Protein AF-A0A1Q8RCP7-F1 (afdb_monomer_lite)

pLDDT: mean 92.25, std 7.47, range [50.53, 98.0]

Secondary structure (DSSP, 8-state):
-PPPHHHHHHHHHS----TTSS-HHHHHHHHHHHHHHHTTSS-TT--TT-GGG--TTTSS---TTS---STTGGGSHHHHHHHT-HHHHHHHTT-

Radius of gyration: 17.57 Å; chains: 1; bounding box: 46×26×44 Å

Organism: NCBI:txid708187

Foldseek 3Di:
DPQDPQVVVCVVPVDGDDPDLPPPVLVVVLVVVLVVVQVVDPQPQDDPVDVVSPDCSRGDDAPPVRDDDPPCSCVDPSNVVVCPRPSNVVVVVSD

Sequence (95 aa):
MAETDWYKDFEKNGFVVIPSEIPHDRAVKYQKRAFAWLKSFDNPSLDLGVSSTWTPENLPFVSPRNMFNHYGVVHERFMWDIRQEPGIIDVFSKV

Structure (mmCIF, N/CA/C/O backbone):
data_AF-A0A1Q8RCP7-F1
#
_entry.id   AF-A0A1Q8RCP7-F1
#
loop_
_atom_site.group_PDB
_atom_site.id
_atom_site.type_symbol
_atom_site.label_atom_id
_atom_site.label_alt_id
_atom_site.label_comp_id
_atom_site.label_asym_id
_atom_site.label_entity_id
_atom_site.label_seq_id
_atom_site.pdbx_PDB_ins_code
_atom_site.Cartn_x
_atom_site.Cartn_y
_atom_site.Cartn_z
_atom_site.occupancy
_atom_site.B_iso_or_equiv
_atom_site.auth_seq_id
_atom_site.auth_comp_id
_atom_site.auth_asym_id
_atom_site.auth_atom_id
_atom_site.pdbx_PDB_model_num
ATOM 1 N N . MET A 1 1 ? -24.323 -0.459 21.921 1.00 50.53 1 MET A N 1
ATOM 2 C CA . MET A 1 1 ? -23.606 -1.652 21.418 1.00 50.53 1 MET A CA 1
ATOM 3 C C . MET A 1 1 ? -22.410 -1.852 22.330 1.00 50.53 1 MET A C 1
ATOM 5 O O . MET A 1 1 ? -21.855 -0.846 22.748 1.00 50.53 1 MET A O 1
ATOM 9 N N . ALA A 1 2 ? -22.098 -3.082 22.748 1.00 56.12 2 ALA A N 1
ATOM 10 C CA . ALA A 1 2 ? -20.948 -3.309 23.623 1.00 56.12 2 ALA A CA 1
ATOM 11 C C . ALA A 1 2 ? -19.670 -2.877 22.892 1.00 56.12 2 ALA A C 1
ATOM 13 O O . ALA A 1 2 ? -19.461 -3.249 21.740 1.00 56.12 2 ALA A O 1
ATOM 14 N N . GLU A 1 3 ? -18.875 -2.048 23.549 1.00 64.38 3 GLU A N 1
ATOM 15 C CA . GLU A 1 3 ? -17.641 -1.490 23.017 1.00 64.38 3 GLU A CA 1
ATOM 16 C C . GLU A 1 3 ? -16.616 -2.613 22.801 1.00 64.38 3 GLU A C 1
ATOM 18 O O . GLU A 1 3 ? -16.246 -3.314 23.750 1.00 64.38 3 GLU A O 1
ATOM 23 N N . THR A 1 4 ? -16.223 -2.837 21.545 1.00 75.88 4 THR A N 1
ATOM 24 C CA . THR A 1 4 ? -15.278 -3.891 21.152 1.00 75.88 4 THR A CA 1
ATOM 25 C C . THR A 1 4 ? -13.903 -3.651 21.768 1.00 75.88 4 THR A C 1
ATOM 27 O O . THR A 1 4 ? -13.467 -2.507 21.866 1.00 75.88 4 THR A O 1
ATOM 30 N N . ASP A 1 5 ? -13.190 -4.717 22.138 1.00 84.69 5 ASP A N 1
ATOM 31 C CA . ASP A 1 5 ? -11.909 -4.611 22.859 1.00 84.69 5 ASP A CA 1
ATOM 32 C C . ASP A 1 5 ? -10.861 -3.767 22.115 1.00 84.69 5 ASP A C 1
ATOM 34 O O . ASP A 1 5 ? -10.169 -2.961 22.732 1.00 84.69 5 ASP A O 1
ATOM 38 N N . TRP A 1 6 ? -10.818 -3.849 20.780 1.00 90.81 6 TRP A N 1
ATOM 39 C CA . TRP A 1 6 ? -9.916 -3.022 19.971 1.00 90.81 6 TRP A CA 1
ATOM 40 C C . TRP A 1 6 ? -10.244 -1.521 20.051 1.00 90.81 6 TRP A C 1
ATOM 42 O O . TRP A 1 6 ? -9.343 -0.691 19.959 1.00 90.81 6 TRP A O 1
ATOM 52 N N . TYR A 1 7 ? -11.519 -1.1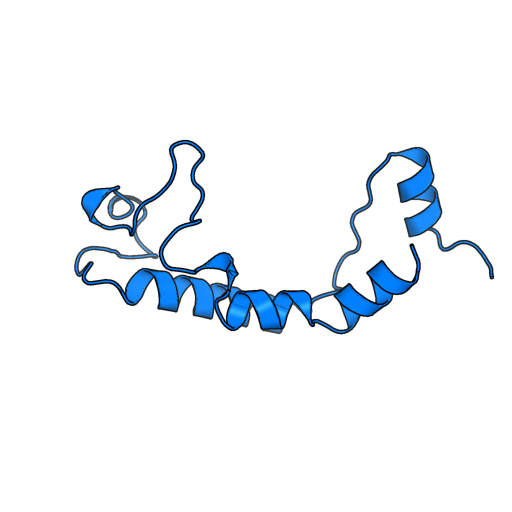58 20.221 1.00 92.12 7 TYR A N 1
ATOM 53 C CA . TYR A 1 7 ? -11.952 0.241 20.255 1.00 92.12 7 TYR A CA 1
ATOM 54 C C . TYR A 1 7 ? -11.554 0.891 21.585 1.00 92.12 7 TYR A C 1
ATOM 56 O O . TYR A 1 7 ? -11.043 2.005 21.594 1.00 92.12 7 TYR A O 1
ATOM 64 N N . LYS A 1 8 ? -11.628 0.144 22.694 1.00 92.75 8 LYS A N 1
ATOM 65 C CA . LYS A 1 8 ? -11.088 0.586 23.992 1.00 92.75 8 LYS A CA 1
ATOM 66 C C . LYS A 1 8 ? -9.581 0.820 23.938 1.00 92.75 8 LYS A C 1
ATOM 68 O O . LYS A 1 8 ? -9.083 1.804 24.484 1.00 92.75 8 LYS A O 1
ATOM 73 N N . ASP A 1 9 ? -8.845 -0.079 23.281 1.00 93.69 9 ASP A N 1
ATOM 74 C CA . ASP A 1 9 ? -7.404 0.089 23.080 1.00 93.69 9 ASP A CA 1
ATOM 75 C C . ASP A 1 9 ? -7.099 1.321 22.218 1.00 93.69 9 ASP A C 1
ATOM 77 O O . ASP A 1 9 ? -6.145 2.047 22.506 1.00 93.69 9 ASP A O 1
ATOM 81 N N . PHE A 1 10 ? -7.931 1.593 21.209 1.00 94.31 10 PHE A N 1
ATOM 82 C CA . PHE A 1 10 ? -7.840 2.800 20.397 1.00 94.31 10 PHE A CA 1
ATOM 83 C C . PHE A 1 10 ? -8.105 4.074 21.214 1.00 94.31 10 PHE A C 1
ATOM 85 O O . PHE A 1 10 ? -7.269 4.975 21.179 1.00 94.31 10 PHE A O 1
ATOM 92 N N . GLU A 1 11 ? -9.187 4.144 21.998 1.00 94.56 11 GLU A N 1
ATOM 93 C CA . GLU A 1 11 ? -9.489 5.311 22.846 1.00 94.56 11 GLU A CA 1
ATOM 94 C C . GLU A 1 11 ? -8.390 5.571 23.882 1.00 94.56 11 GLU A C 1
ATOM 96 O O . GLU A 1 11 ? -8.010 6.716 24.132 1.00 94.56 11 GLU A O 1
ATOM 101 N N . LYS A 1 12 ? -7.837 4.504 24.467 1.00 96.06 12 LYS A N 1
ATOM 102 C CA . LYS A 1 12 ? -6.791 4.602 25.486 1.00 96.06 12 LYS A CA 1
ATOM 103 C C . LYS A 1 12 ? -5.437 5.027 24.916 1.00 96.06 12 LYS A C 1
ATOM 105 O O . LYS A 1 12 ? -4.738 5.817 25.549 1.00 96.06 12 LYS A O 1
ATOM 110 N N . ASN A 1 13 ? -5.027 4.458 23.781 1.00 96.31 13 ASN A N 1
ATOM 111 C CA . ASN A 1 13 ? -3.660 4.598 23.266 1.00 96.31 13 ASN A CA 1
ATOM 112 C C . ASN A 1 13 ? -3.549 5.565 22.073 1.00 96.31 13 ASN A C 1
ATOM 114 O O . ASN A 1 13 ? -2.439 5.914 21.675 1.00 96.31 13 ASN A O 1
ATOM 118 N N . GLY A 1 14 ? -4.672 5.970 21.474 1.00 95.19 14 GLY A N 1
ATOM 119 C CA . GLY A 1 14 ? -4.723 6.752 20.235 1.00 95.19 14 GLY A CA 1
ATOM 120 C C . GLY A 1 14 ? -4.397 5.952 18.966 1.00 95.19 14 GLY A C 1
ATOM 121 O O . GLY A 1 14 ? -4.333 6.527 17.881 1.00 95.19 14 GLY A O 1
ATOM 122 N N . PHE A 1 15 ? -4.167 4.639 19.080 1.00 94.88 15 PHE A N 1
ATOM 123 C CA . PHE A 1 15 ? -3.943 3.721 17.961 1.00 94.88 15 PHE A CA 1
ATOM 124 C C . PHE A 1 15 ? -4.297 2.281 18.355 1.00 94.88 15 PHE A C 1
ATOM 126 O O . PHE A 1 15 ? -4.322 1.934 19.534 1.00 94.88 15 PHE A O 1
ATOM 133 N N . VAL A 1 16 ? -4.520 1.429 17.355 1.00 95.25 16 VAL A N 1
ATOM 134 C CA . VAL A 1 16 ? -4.733 -0.011 17.537 1.00 95.25 16 VAL A CA 1
ATOM 135 C C . VAL A 1 16 ? -4.247 -0.782 16.309 1.00 95.25 16 VAL A C 1
ATOM 137 O O . VAL A 1 16 ? -4.206 -0.241 15.204 1.00 95.25 16 VAL A O 1
ATOM 140 N N . VAL A 1 17 ? -3.870 -2.049 16.495 1.00 93.56 17 VAL A N 1
ATOM 141 C CA . VAL A 1 17 ? -3.537 -2.976 15.405 1.00 93.56 17 VAL A CA 1
ATOM 142 C C . VAL A 1 17 ? -4.645 -4.012 15.294 1.00 93.56 17 VAL A C 1
ATOM 144 O O . VAL A 1 17 ? -4.874 -4.773 16.230 1.00 93.56 17 VAL A O 1
ATOM 147 N N . ILE A 1 18 ? -5.304 -4.062 14.137 1.00 93.62 18 ILE A N 1
ATOM 148 C CA . ILE A 1 18 ? -6.381 -5.016 13.861 1.00 93.62 18 ILE A CA 1
ATOM 149 C C . ILE A 1 18 ? -5.854 -6.024 12.831 1.00 93.62 18 ILE A C 1
ATOM 151 O O . ILE A 1 18 ? -5.686 -5.681 11.656 1.00 93.62 18 ILE A O 1
ATOM 155 N N . PRO A 1 19 ? -5.476 -7.241 13.258 1.00 92.56 19 PRO A N 1
ATOM 156 C CA . PRO A 1 19 ? -4.860 -8.212 12.370 1.00 92.56 19 PRO A CA 1
ATOM 157 C C . PRO A 1 19 ? -5.892 -8.833 11.423 1.00 92.56 19 PRO A C 1
ATOM 159 O O . PRO A 1 19 ? -7.034 -9.070 11.791 1.00 92.56 19 PRO A O 1
ATOM 162 N N . SER A 1 20 ? -5.439 -9.223 10.232 1.00 92.06 20 SER A N 1
ATOM 163 C CA . SER A 1 20 ? -6.191 -10.071 9.290 1.00 92.06 20 SER A CA 1
ATOM 164 C C . SER A 1 20 ? -7.427 -9.458 8.612 1.00 92.06 20 SER A C 1
ATOM 166 O O . SER A 1 20 ? -8.130 -10.186 7.915 1.00 92.06 20 SER A O 1
ATOM 168 N N . GLU A 1 21 ? -7.648 -8.141 8.696 1.00 94.75 21 GLU A N 1
ATOM 169 C CA . GLU A 1 21 ? -8.714 -7.459 7.927 1.00 94.75 21 GLU A CA 1
ATOM 170 C C . GLU A 1 21 ? -8.525 -7.574 6.408 1.00 94.75 21 GLU A C 1
ATOM 172 O O . GLU A 1 21 ? -9.477 -7.641 5.627 1.00 94.75 21 GLU A O 1
ATOM 177 N N . ILE A 1 22 ? -7.264 -7.668 5.981 1.00 96.31 22 ILE A N 1
ATOM 178 C CA . ILE A 1 22 ? -6.894 -8.092 4.635 1.00 96.31 22 ILE A CA 1
ATOM 179 C C . ILE A 1 22 ? -6.257 -9.484 4.756 1.00 96.31 22 ILE A C 1
ATOM 181 O O . IL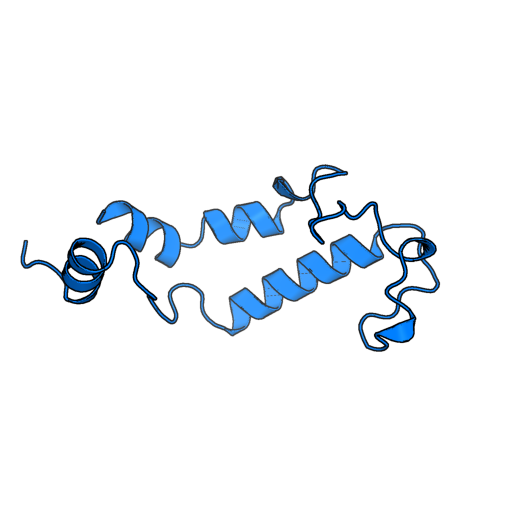E A 1 22 ? -5.160 -9.605 5.310 1.00 96.31 22 ILE A O 1
ATOM 185 N N . PRO A 1 23 ? -6.898 -10.541 4.225 1.00 96.12 23 PRO A N 1
ATOM 186 C CA . PRO A 1 23 ? -6.316 -11.868 4.109 1.00 96.12 23 PRO A CA 1
ATOM 187 C C . PRO A 1 23 ? -4.940 -11.819 3.449 1.00 96.12 23 PRO A C 1
ATOM 189 O O . PRO A 1 23 ? -4.731 -11.121 2.451 1.00 96.12 23 PRO A O 1
ATOM 192 N N . HIS A 1 24 ? -4.003 -12.593 3.993 1.00 96.25 24 HIS A N 1
ATOM 193 C CA . HIS A 1 24 ? -2.603 -12.568 3.576 1.00 96.25 24 HIS A CA 1
ATOM 194 C C . HIS A 1 24 ? -2.420 -12.813 2.068 1.00 96.25 24 HIS A C 1
ATOM 196 O O . HIS A 1 24 ? -1.627 -12.136 1.414 1.00 96.25 24 HIS A O 1
ATOM 202 N N . ASP A 1 25 ? -3.181 -13.738 1.478 1.00 97.12 25 ASP A N 1
ATOM 203 C CA . ASP A 1 25 ? -3.102 -14.032 0.045 1.00 97.12 25 ASP A CA 1
ATOM 204 C C . ASP A 1 25 ? -3.488 -12.818 -0.824 1.00 97.12 25 ASP A C 1
ATOM 206 O O . ASP A 1 25 ? -2.890 -12.596 -1.881 1.00 97.12 25 ASP A O 1
ATOM 210 N N . ARG A 1 26 ? -4.454 -12.007 -0.373 1.00 96.50 26 ARG A N 1
ATOM 211 C CA . ARG A 1 26 ? -4.870 -10.763 -1.035 1.00 96.50 26 ARG A CA 1
ATOM 212 C C . ARG A 1 26 ? -3.834 -9.663 -0.857 1.00 96.50 26 ARG A C 1
ATOM 214 O O . ARG A 1 26 ? -3.457 -9.041 -1.849 1.00 96.50 26 ARG A O 1
ATOM 221 N N . ALA A 1 27 ? -3.282 -9.507 0.345 1.00 97.06 27 ALA A N 1
ATOM 222 C CA . ALA A 1 27 ? -2.181 -8.577 0.595 1.00 97.06 27 ALA A CA 1
ATOM 223 C C . ALA A 1 27 ? -0.976 -8.854 -0.328 1.00 97.06 27 ALA A C 1
ATOM 225 O O . ALA A 1 27 ? -0.472 -7.946 -0.992 1.00 97.06 27 ALA A O 1
ATOM 226 N N . VAL A 1 28 ? -0.579 -10.125 -0.471 1.00 97.56 28 VAL A N 1
ATOM 227 C CA . VAL A 1 28 ? 0.492 -10.540 -1.394 1.00 97.56 28 VAL A CA 1
ATOM 228 C C . VAL A 1 28 ? 0.138 -10.239 -2.856 1.00 97.56 28 VAL A C 1
ATOM 230 O O . VAL A 1 28 ? 1.005 -9.828 -3.630 1.00 97.56 28 VAL A O 1
ATOM 233 N N . LYS A 1 29 ? -1.126 -10.401 -3.273 1.00 98.00 29 LYS A N 1
ATOM 234 C CA . LYS A 1 29 ? -1.568 -10.020 -4.630 1.00 98.00 29 LYS A CA 1
ATOM 235 C C . LYS A 1 29 ? -1.411 -8.516 -4.871 1.00 98.00 29 LYS A C 1
ATOM 237 O O . LYS A 1 29 ? -0.941 -8.137 -5.944 1.00 98.00 29 LYS A O 1
ATOM 242 N N . TYR A 1 30 ? -1.750 -7.663 -3.905 1.00 97.81 30 TYR A N 1
ATOM 243 C CA . TYR A 1 30 ? -1.557 -6.216 -4.040 1.00 97.81 30 TYR A CA 1
ATOM 244 C C . TYR A 1 30 ? -0.082 -5.827 -4.100 1.00 97.81 30 TYR A C 1
ATOM 246 O O . TYR A 1 30 ? 0.301 -5.044 -4.968 1.00 97.81 30 TYR A O 1
ATOM 254 N N . GLN A 1 31 ? 0.758 -6.442 -3.265 1.00 96.81 31 GLN A N 1
ATOM 255 C CA . GLN A 1 31 ? 2.207 -6.251 -3.312 1.00 96.81 31 GLN A CA 1
ATOM 256 C C . GLN A 1 31 ? 2.772 -6.586 -4.701 1.00 96.81 31 GLN A C 1
ATOM 258 O O . GLN A 1 31 ? 3.510 -5.793 -5.281 1.00 96.81 31 GLN A O 1
ATOM 263 N N . LYS A 1 32 ? 2.368 -7.721 -5.288 1.00 97.19 32 LYS A N 1
ATOM 264 C CA . LYS A 1 32 ? 2.777 -8.103 -6.650 1.00 97.19 32 LYS A CA 1
ATOM 265 C C . LYS A 1 32 ? 2.363 -7.072 -7.701 1.00 97.19 32 LYS A C 1
ATOM 267 O O . LYS A 1 32 ? 3.122 -6.832 -8.633 1.00 97.19 32 LYS A O 1
ATOM 272 N N . ARG A 1 33 ? 1.188 -6.448 -7.561 1.00 97.56 33 ARG A N 1
ATOM 273 C CA . ARG A 1 33 ? 0.741 -5.377 -8.470 1.00 97.56 33 ARG A CA 1
ATOM 274 C C . ARG A 1 33 ? 1.555 -4.094 -8.294 1.00 97.56 33 ARG A C 1
ATOM 276 O O . ARG A 1 33 ? 1.906 -3.483 -9.294 1.00 97.56 33 ARG A O 1
ATOM 283 N N . ALA A 1 34 ? 1.917 -3.731 -7.064 1.00 95.88 34 ALA A N 1
ATOM 284 C CA . ALA A 1 34 ? 2.822 -2.609 -6.807 1.00 95.88 34 ALA A CA 1
ATOM 285 C C . ALA A 1 34 ? 4.220 -2.854 -7.412 1.00 95.88 34 ALA A C 1
ATOM 287 O O . ALA A 1 34 ? 4.804 -1.970 -8.031 1.00 95.88 34 ALA A O 1
ATOM 288 N N . PHE A 1 35 ? 4.730 -4.083 -7.311 1.00 94.75 35 PHE A N 1
ATOM 289 C CA . PHE A 1 35 ? 5.971 -4.499 -7.967 1.00 94.75 35 PHE A CA 1
ATOM 290 C C . PHE A 1 35 ? 5.876 -4.504 -9.494 1.00 94.75 35 PHE A C 1
ATOM 292 O O . PHE A 1 35 ? 6.818 -4.091 -10.165 1.00 94.75 35 PHE A O 1
ATOM 299 N N . ALA A 1 36 ? 4.741 -4.926 -10.054 1.00 94.81 36 ALA A N 1
ATOM 300 C CA . ALA A 1 36 ? 4.496 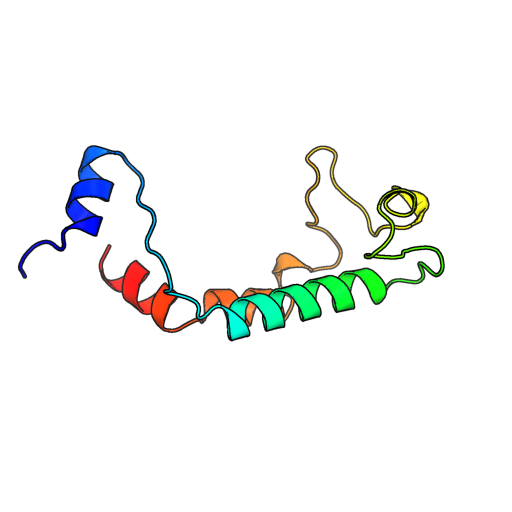-4.830 -11.489 1.00 94.81 36 ALA A CA 1
ATOM 301 C C . ALA A 1 36 ? 4.465 -3.368 -11.959 1.00 94.81 36 ALA A C 1
ATOM 303 O O . ALA A 1 36 ? 5.033 -3.058 -13.000 1.00 94.81 36 ALA A O 1
ATOM 304 N N . TRP A 1 37 ? 3.876 -2.466 -11.168 1.00 95.25 37 TRP A N 1
ATOM 305 C CA . TRP A 1 37 ? 3.914 -1.029 -11.434 1.00 95.25 37 TRP A CA 1
ATOM 306 C C . TRP A 1 37 ? 5.353 -0.487 -11.425 1.00 95.25 37 TRP A C 1
ATOM 308 O O . TRP A 1 37 ? 5.745 0.195 -12.368 1.00 95.25 37 TRP A O 1
ATOM 318 N N . LEU A 1 38 ? 6.188 -0.869 -10.450 1.00 93.19 38 LEU A N 1
ATOM 319 C CA . LEU A 1 38 ? 7.611 -0.484 -10.429 1.00 93.19 38 LEU A CA 1
ATOM 320 C C . LEU A 1 38 ? 8.382 -0.954 -11.671 1.00 93.19 38 LEU A C 1
ATOM 322 O O . LEU A 1 38 ? 9.248 -0.230 -12.153 1.00 93.19 38 LEU A O 1
ATOM 326 N N . LYS A 1 39 ? 8.056 -2.140 -12.196 1.00 92.06 39 LYS A N 1
ATOM 327 C CA . LYS A 1 39 ? 8.654 -2.706 -13.418 1.00 92.06 39 LYS A CA 1
ATOM 328 C C . LYS A 1 39 ? 8.013 -2.218 -14.722 1.00 92.06 39 LYS A C 1
ATOM 330 O O . LYS A 1 39 ? 8.417 -2.659 -15.790 1.00 92.06 39 LYS A O 1
ATOM 335 N N . SER A 1 40 ? 6.983 -1.374 -14.653 1.00 92.94 40 SER A N 1
ATOM 336 C CA . SER A 1 40 ? 6.311 -0.852 -15.853 1.00 92.94 40 SER A CA 1
ATOM 337 C C . SER A 1 40 ? 7.051 0.323 -16.498 1.00 92.94 40 SER A C 1
ATOM 339 O O . SER A 1 40 ? 6.753 0.689 -17.632 1.00 92.94 40 SER A O 1
ATOM 341 N N . PHE A 1 41 ? 8.011 0.907 -15.779 1.00 91.38 41 PHE A N 1
ATOM 342 C CA . PHE A 1 41 ? 8.899 1.946 -16.288 1.00 91.38 41 PHE A CA 1
ATOM 343 C C . PHE A 1 41 ? 10.019 1.328 -17.134 1.00 91.38 41 PHE A C 1
ATOM 345 O O . PHE A 1 41 ? 10.304 0.138 -17.031 1.00 91.38 41 PHE A O 1
ATOM 352 N N . ASP A 1 42 ? 10.677 2.143 -17.958 1.00 84.50 42 ASP A N 1
ATOM 353 C CA . ASP A 1 42 ? 11.828 1.708 -18.755 1.00 84.50 42 ASP A CA 1
ATOM 354 C C . ASP A 1 42 ? 13.088 1.599 -17.873 1.00 84.50 42 ASP A C 1
ATOM 356 O O . ASP A 1 42 ? 13.963 2.463 -17.883 1.00 84.50 42 ASP A O 1
ATOM 360 N N . ASN A 1 43 ? 13.125 0.573 -17.013 1.00 83.38 43 ASN A N 1
ATOM 361 C CA . ASN A 1 43 ? 14.177 0.330 -16.022 1.00 83.38 43 ASN A CA 1
ATOM 362 C C . ASN A 1 43 ? 14.742 -1.104 -16.101 1.00 83.38 43 ASN A C 1
ATOM 364 O O . ASN A 1 43 ? 14.588 -1.898 -15.169 1.00 83.38 43 ASN A O 1
ATOM 368 N N . PRO A 1 44 ? 15.459 -1.454 -17.188 1.00 79.00 44 PRO A N 1
ATOM 369 C CA . PRO A 1 44 ? 15.887 -2.831 -17.464 1.00 79.00 44 PRO A CA 1
ATOM 370 C C . PRO A 1 44 ? 16.812 -3.431 -16.394 1.00 79.00 44 PRO A C 1
ATOM 372 O O . PRO A 1 44 ? 16.886 -4.651 -16.261 1.00 79.00 44 PRO A O 1
ATOM 375 N N . SER A 1 45 ? 17.502 -2.590 -15.624 1.00 89.94 45 SER A N 1
ATOM 376 C CA . SER A 1 45 ? 18.435 -3.011 -14.574 1.00 89.94 45 SER A CA 1
ATOM 377 C C . SER A 1 45 ? 17.769 -3.263 -13.215 1.00 89.94 45 SER A C 1
ATOM 379 O O . SER A 1 45 ? 18.447 -3.734 -12.304 1.00 89.94 45 SER A O 1
ATOM 381 N N . LEU A 1 46 ? 16.477 -2.947 -13.042 1.00 93.25 46 LEU A N 1
ATOM 382 C CA . LEU A 1 46 ? 15.779 -3.128 -11.768 1.00 93.25 46 LEU A CA 1
ATOM 383 C C . LEU A 1 46 ? 15.429 -4.602 -11.519 1.00 93.25 46 LEU A C 1
ATOM 385 O O . LEU A 1 46 ? 14.508 -5.162 -12.124 1.00 93.25 46 LEU A O 1
ATOM 389 N N . ASP A 1 47 ? 16.082 -5.204 -10.525 1.00 93.50 47 ASP A N 1
ATOM 390 C CA . ASP A 1 47 ? 15.747 -6.530 -10.018 1.00 93.50 47 ASP A CA 1
ATOM 391 C C . ASP A 1 47 ? 15.283 -6.468 -8.553 1.00 93.50 47 ASP A C 1
ATOM 393 O O . ASP A 1 47 ? 16.036 -6.199 -7.618 1.00 93.50 47 ASP A O 1
ATOM 397 N N . LEU A 1 48 ? 14.007 -6.784 -8.330 1.00 91.19 48 LEU A N 1
ATOM 398 C CA . LEU A 1 48 ? 13.394 -6.817 -6.999 1.00 91.19 48 LEU A CA 1
ATOM 399 C C . LEU A 1 48 ? 13.945 -7.936 -6.098 1.00 91.19 48 LEU A C 1
ATOM 401 O O . LEU A 1 48 ? 13.690 -7.917 -4.900 1.00 91.19 48 LEU A O 1
ATOM 405 N N . GLY A 1 49 ? 14.675 -8.912 -6.644 1.00 92.94 49 GLY A N 1
ATOM 406 C CA . GLY A 1 49 ? 15.405 -9.911 -5.862 1.00 92.94 49 GLY A CA 1
ATOM 407 C C . GLY A 1 49 ? 16.803 -9.456 -5.435 1.00 92.94 49 GLY A C 1
ATOM 408 O O . GLY A 1 49 ? 17.404 -10.078 -4.561 1.00 92.94 49 GLY A O 1
ATOM 409 N N . VAL A 1 50 ? 17.323 -8.376 -6.027 1.00 94.25 50 VAL A N 1
ATOM 410 C CA . VAL A 1 50 ? 18.710 -7.934 -5.857 1.00 94.25 50 VAL A CA 1
ATOM 411 C C . VAL A 1 50 ? 18.728 -6.479 -5.401 1.00 94.25 50 VAL A C 1
ATOM 413 O O . VAL A 1 50 ? 18.648 -5.551 -6.204 1.00 94.25 50 VAL A O 1
ATOM 416 N N . SER A 1 51 ? 18.869 -6.270 -4.091 1.00 93.00 51 SER A N 1
ATOM 417 C CA . SER A 1 51 ? 18.797 -4.939 -3.469 1.00 93.00 51 SER A CA 1
ATOM 418 C C . SER A 1 51 ? 19.851 -3.948 -3.967 1.00 93.00 51 SER A C 1
ATOM 420 O O . SER A 1 51 ? 19.610 -2.745 -3.936 1.00 93.00 51 SER A O 1
ATOM 422 N N . SER A 1 52 ? 20.992 -4.421 -4.483 1.00 94.56 52 SER A N 1
ATOM 423 C CA . SER A 1 52 ? 22.009 -3.552 -5.091 1.00 94.56 52 SER A CA 1
ATOM 424 C C . SER A 1 52 ? 21.537 -2.871 -6.378 1.00 94.56 52 SER A C 1
ATOM 426 O O . SER A 1 52 ? 22.145 -1.891 -6.796 1.00 94.56 52 SER A O 1
ATOM 428 N N . THR A 1 53 ? 20.453 -3.352 -6.995 1.00 94.50 53 THR A N 1
ATOM 429 C CA . THR A 1 53 ? 19.860 -2.726 -8.184 1.00 94.50 53 THR A CA 1
ATOM 430 C C . THR A 1 53 ? 18.879 -1.603 -7.852 1.00 94.50 53 THR A C 1
ATOM 432 O O . THR A 1 53 ? 18.466 -0.886 -8.759 1.00 94.50 53 THR A O 1
ATOM 435 N N . TRP A 1 54 ? 18.497 -1.414 -6.583 1.00 92.31 54 TRP A N 1
ATOM 436 C CA . TRP A 1 54 ? 17.484 -0.437 -6.161 1.00 92.31 54 TRP A CA 1
ATOM 437 C C . TRP A 1 54 ? 18.084 0.964 -6.015 1.00 92.31 54 TRP A C 1
ATOM 439 O O . TRP A 1 54 ? 18.054 1.573 -4.946 1.00 92.31 54 TRP A O 1
ATOM 449 N N . THR A 1 55 ? 18.684 1.455 -7.091 1.00 90.50 55 THR A N 1
ATOM 450 C CA . THR A 1 55 ? 19.311 2.773 -7.146 1.00 90.50 55 THR A CA 1
ATOM 451 C C . THR A 1 55 ? 18.333 3.799 -7.731 1.00 90.50 55 THR A C 1
ATOM 453 O O . THR A 1 55 ? 17.382 3.412 -8.420 1.00 90.50 55 THR A O 1
ATOM 456 N N . PRO A 1 56 ? 18.531 5.107 -7.482 1.00 89.75 56 PRO A N 1
ATOM 457 C CA . PRO A 1 56 ? 17.677 6.154 -8.046 1.00 89.75 56 PRO A CA 1
ATOM 458 C C . PRO A 1 56 ? 17.568 6.115 -9.576 1.00 89.75 56 PRO A C 1
ATOM 460 O O . PRO A 1 56 ? 16.538 6.493 -10.118 1.00 89.75 56 PRO A O 1
ATOM 463 N N . GLU A 1 57 ? 18.601 5.633 -10.268 1.00 89.50 57 GLU A N 1
ATOM 464 C CA . GLU A 1 57 ? 18.640 5.513 -11.731 1.00 89.50 57 GLU A CA 1
ATOM 465 C C . GLU A 1 57 ? 17.762 4.365 -12.248 1.00 89.50 57 GLU A C 1
ATOM 467 O O . GLU A 1 57 ? 17.285 4.411 -13.379 1.00 89.50 57 GLU A O 1
ATOM 472 N N . ASN A 1 58 ? 17.532 3.344 -11.418 1.00 91.94 58 ASN A N 1
ATOM 473 C CA . ASN A 1 58 ? 16.761 2.149 -11.767 1.00 91.94 58 ASN A CA 1
ATOM 474 C C . ASN A 1 58 ? 15.318 2.194 -11.237 1.00 91.94 58 ASN A C 1
ATOM 476 O O . ASN A 1 58 ? 14.535 1.275 -11.478 1.00 91.94 58 ASN A O 1
ATOM 480 N N . LEU A 1 59 ? 14.941 3.238 -10.499 1.00 92.19 59 LEU A N 1
ATOM 481 C CA . LEU A 1 59 ? 13.612 3.396 -9.915 1.00 92.19 59 LEU A CA 1
ATOM 482 C C . LEU A 1 59 ? 12.895 4.613 -10.513 1.00 92.19 59 LEU A C 1
ATOM 484 O O . LEU A 1 59 ? 13.537 5.600 -10.870 1.00 92.19 59 LEU A O 1
ATOM 488 N N . PRO A 1 60 ? 11.550 4.596 -10.589 1.00 92.12 60 PRO A N 1
ATOM 489 C CA . PRO A 1 60 ? 10.810 5.831 -10.810 1.00 92.12 60 PRO A CA 1
ATOM 490 C C . PRO A 1 60 ? 11.086 6.798 -9.656 1.00 92.12 60 PRO A C 1
ATOM 492 O O . PRO A 1 60 ? 11.446 6.365 -8.561 1.00 92.12 60 PRO A O 1
ATOM 495 N N . PHE A 1 61 ? 10.882 8.099 -9.888 1.00 92.06 61 PHE A N 1
ATOM 496 C CA . PHE A 1 61 ? 11.180 9.135 -8.898 1.00 92.06 61 PHE A CA 1
ATOM 497 C C . PHE A 1 61 ? 10.721 8.747 -7.482 1.00 92.06 61 PHE A 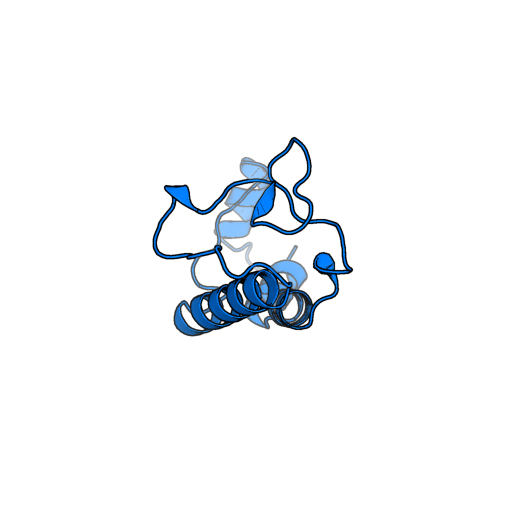C 1
ATOM 499 O O . PHE A 1 61 ? 9.530 8.536 -7.222 1.00 92.06 61 PHE A O 1
ATOM 506 N N . VAL A 1 62 ? 11.694 8.698 -6.572 1.00 91.44 62 VAL A N 1
ATOM 507 C CA . VAL A 1 62 ? 11.500 8.475 -5.141 1.00 91.44 62 VAL A CA 1
ATOM 508 C C . VAL A 1 62 ? 11.746 9.795 -4.430 1.00 91.44 62 VAL A C 1
ATOM 510 O O . VAL A 1 62 ? 12.775 10.440 -4.627 1.00 91.44 62 VAL A O 1
ATOM 513 N N . SER A 1 63 ? 10.811 10.212 -3.582 1.00 90.75 63 SER A N 1
ATOM 514 C CA . SER A 1 63 ? 11.035 11.398 -2.754 1.00 90.75 63 SER A CA 1
ATOM 515 C C . SER A 1 63 ? 12.176 11.169 -1.745 1.00 90.75 63 SER A C 1
ATOM 517 O O . SER A 1 63 ? 12.428 10.028 -1.355 1.00 90.75 63 SER A O 1
ATOM 519 N N . PRO A 1 64 ? 12.791 12.233 -1.191 1.00 90.69 64 PRO A N 1
ATOM 520 C CA . PRO A 1 64 ? 13.818 12.109 -0.144 1.00 90.69 64 PRO A CA 1
ATOM 521 C C . PRO A 1 64 ? 13.374 11.361 1.128 1.00 90.69 64 PRO A C 1
ATOM 523 O O . PRO A 1 64 ? 14.194 11.058 1.987 1.00 90.69 64 PRO A O 1
ATOM 526 N N . ARG A 1 65 ? 12.070 11.084 1.271 1.00 92.19 65 ARG A N 1
ATOM 527 C CA . ARG A 1 65 ? 11.467 10.318 2.371 1.00 92.19 65 ARG A CA 1
ATOM 528 C C . ARG A 1 65 ? 11.185 8.854 2.004 1.00 92.19 65 ARG A C 1
ATOM 530 O O . ARG A 1 65 ? 10.408 8.206 2.694 1.00 92.19 65 ARG A O 1
ATOM 537 N N . ASN A 1 66 ? 11.778 8.339 0.924 1.00 88.62 66 ASN A N 1
ATOM 538 C CA . ASN A 1 66 ? 11.563 6.978 0.419 1.00 88.62 66 ASN A CA 1
ATOM 539 C C . ASN A 1 66 ? 10.094 6.674 0.071 1.00 88.62 66 ASN A C 1
ATOM 541 O O . ASN A 1 66 ? 9.603 5.570 0.295 1.00 88.62 66 ASN A O 1
ATOM 545 N N . MET A 1 67 ? 9.379 7.665 -0.472 1.00 91.50 67 MET A N 1
ATOM 546 C CA . MET A 1 67 ? 7.977 7.516 -0.883 1.00 91.50 67 MET A CA 1
ATOM 547 C C . MET A 1 67 ? 7.816 7.650 -2.394 1.00 91.50 67 MET A C 1
ATOM 549 O O . MET A 1 67 ? 8.409 8.550 -2.995 1.00 91.50 67 MET A O 1
ATOM 553 N N . PHE A 1 68 ? 6.929 6.827 -2.958 1.00 93.00 68 PHE A N 1
ATOM 554 C CA . PHE A 1 68 ? 6.386 6.994 -4.303 1.00 93.00 68 PHE A CA 1
ATOM 555 C C . PHE A 1 68 ? 5.077 7.781 -4.231 1.00 93.00 68 PHE A C 1
ATOM 557 O O . PHE A 1 68 ? 4.091 7.333 -3.650 1.00 93.00 68 PHE A O 1
ATOM 564 N N . ASN A 1 69 ? 5.069 8.966 -4.827 1.00 92.38 69 ASN A N 1
ATOM 565 C CA . ASN A 1 69 ? 3.906 9.856 -4.872 1.00 92.38 69 ASN A CA 1
ATOM 566 C C . ASN A 1 69 ? 3.729 10.521 -6.249 1.00 92.38 69 ASN A C 1
ATOM 568 O O . ASN A 1 69 ? 2.894 11.408 -6.404 1.00 92.38 69 ASN A O 1
ATOM 572 N N . HIS A 1 70 ? 4.515 10.097 -7.239 1.00 92.38 70 HIS A N 1
ATOM 573 C CA . HIS A 1 70 ? 4.477 10.588 -8.615 1.00 92.38 70 HIS A CA 1
ATOM 574 C C . HIS A 1 70 ? 3.813 9.563 -9.543 1.00 92.38 70 HIS A C 1
ATOM 576 O O . HIS A 1 70 ? 3.477 8.453 -9.128 1.00 92.38 70 HIS A O 1
ATOM 582 N N . TYR A 1 71 ? 3.591 9.959 -10.800 1.00 94.19 71 TYR A N 1
ATOM 583 C CA . TYR A 1 71 ? 3.019 9.109 -11.856 1.00 94.19 71 TYR A CA 1
ATOM 584 C C . TYR A 1 71 ? 1.648 8.509 -11.507 1.00 94.19 71 TYR A C 1
ATOM 586 O O . TYR A 1 71 ? 1.302 7.427 -11.960 1.00 94.19 71 TYR A O 1
ATOM 594 N N . GLY A 1 72 ? 0.874 9.195 -10.661 1.00 94.06 72 GLY A N 1
ATOM 595 C CA . GLY A 1 72 ? -0.467 8.753 -10.286 1.00 94.06 72 GLY A CA 1
ATOM 596 C C . GLY A 1 72 ? -0.514 7.486 -9.426 1.00 94.06 72 GLY A C 1
ATOM 597 O O . GLY A 1 72 ? -1.606 6.972 -9.218 1.00 94.06 72 GLY A O 1
ATOM 598 N N . VAL A 1 73 ? 0.614 7.013 -8.872 1.00 94.88 73 VAL A N 1
ATOM 599 C CA . VAL A 1 73 ? 0.693 5.737 -8.127 1.00 94.88 73 VAL A CA 1
ATOM 600 C C . VAL A 1 73 ? -0.357 5.601 -7.020 1.00 94.88 73 VAL A C 1
ATOM 602 O O . VAL A 1 73 ? -0.915 4.531 -6.799 1.00 94.88 73 VAL A O 1
ATOM 605 N N . VAL A 1 74 ? -0.693 6.702 -6.344 1.00 94.38 74 VAL A N 1
ATOM 606 C CA . VAL A 1 74 ? -1.696 6.734 -5.264 1.00 94.38 74 VAL A CA 1
ATOM 607 C C . VAL A 1 74 ? -3.135 6.510 -5.751 1.00 94.38 74 VAL A C 1
ATOM 609 O O . VAL A 1 74 ? -4.023 6.253 -4.931 1.00 94.38 74 VAL A O 1
ATOM 612 N N . HIS A 1 75 ? -3.361 6.602 -7.062 1.00 96.06 75 HIS A N 1
ATOM 613 C CA . HIS A 1 75 ? -4.628 6.376 -7.755 1.00 96.06 75 HIS A CA 1
ATOM 614 C C . HIS A 1 75 ? -4.617 5.108 -8.619 1.00 96.06 75 HIS A C 1
ATOM 616 O O . HIS A 1 75 ? -5.592 4.849 -9.323 1.00 96.06 75 HIS A O 1
ATOM 622 N N . GLU A 1 76 ? -3.557 4.303 -8.552 1.00 96.75 76 GLU A N 1
ATOM 623 C CA . GLU A 1 76 ? -3.505 3.012 -9.230 1.00 96.75 76 GLU A CA 1
ATOM 624 C C . GLU A 1 76 ? -4.579 2.057 -8.714 1.00 96.75 76 GLU A C 1
ATOM 626 O O . GLU A 1 76 ? -4.995 2.104 -7.550 1.00 96.75 76 GLU A O 1
ATOM 631 N N . ARG A 1 77 ? -4.992 1.124 -9.576 1.00 96.75 77 ARG A N 1
ATOM 632 C CA . ARG A 1 77 ? -6.054 0.164 -9.248 1.00 96.75 77 ARG A CA 1
ATOM 633 C C . ARG A 1 77 ? -5.760 -0.610 -7.964 1.00 96.75 77 ARG A C 1
ATOM 635 O O . ARG A 1 77 ? -6.657 -0.802 -7.156 1.00 96.75 77 ARG A O 1
ATOM 642 N N . PHE A 1 78 ? -4.513 -1.032 -7.747 1.00 96.62 78 PHE A N 1
ATOM 643 C CA . PHE A 1 78 ? -4.162 -1.794 -6.545 1.00 96.62 78 PHE A CA 1
ATOM 644 C C . PHE A 1 78 ? -4.304 -0.971 -5.254 1.00 96.62 78 PHE A C 1
ATOM 646 O O . PHE A 1 78 ? -4.645 -1.547 -4.228 1.00 96.62 78 PHE A O 1
ATOM 653 N N . MET A 1 79 ? -4.108 0.354 -5.298 1.00 96.94 79 MET A N 1
ATOM 654 C CA . MET A 1 79 ? -4.356 1.231 -4.148 1.00 96.94 79 MET A CA 1
ATOM 655 C C . MET A 1 79 ? -5.853 1.338 -3.852 1.00 96.94 79 MET A C 1
ATOM 657 O O . MET A 1 79 ? -6.264 1.249 -2.697 1.00 96.94 79 MET A O 1
ATOM 661 N N . TRP A 1 80 ? -6.677 1.512 -4.889 1.00 97.50 80 TRP A N 1
ATOM 662 C CA . TRP A 1 80 ? -8.131 1.581 -4.735 1.00 97.50 80 TRP A CA 1
ATOM 663 C C . TRP A 1 80 ? -8.751 0.259 -4.299 1.00 97.50 80 TRP A C 1
ATOM 665 O O . TRP A 1 80 ? -9.668 0.278 -3.485 1.00 97.50 80 TRP A O 1
ATOM 675 N N . ASP A 1 81 ? -8.245 -0.869 -4.796 1.00 97.25 81 ASP A N 1
ATOM 676 C CA . ASP A 1 81 ? -8.701 -2.191 -4.373 1.00 97.25 81 ASP A CA 1
ATOM 677 C C . ASP A 1 81 ? -8.422 -2.401 -2.871 1.00 97.25 81 ASP A C 1
ATOM 679 O O . ASP A 1 81 ? -9.313 -2.851 -2.159 1.00 97.25 81 ASP A O 1
ATOM 683 N N . ILE A 1 82 ? -7.246 -1.990 -2.360 1.00 96.94 82 ILE A N 1
ATOM 684 C CA . ILE A 1 82 ? -6.939 -2.037 -0.915 1.00 96.94 82 ILE A CA 1
ATOM 685 C C . ILE A 1 82 ? -7.895 -1.148 -0.107 1.00 96.94 82 ILE A C 1
ATOM 687 O O . ILE A 1 82 ? -8.411 -1.573 0.921 1.00 96.94 82 ILE A O 1
ATOM 691 N N . ARG A 1 83 ? -8.144 0.092 -0.552 1.00 96.25 83 ARG A N 1
ATOM 692 C CA . ARG A 1 83 ? -9.044 1.028 0.155 1.00 96.25 83 ARG A CA 1
ATOM 693 C C . ARG A 1 83 ? -10.496 0.552 0.185 1.00 96.25 83 ARG A C 1
ATOM 695 O O . ARG A 1 83 ? -11.241 0.964 1.065 1.00 96.25 83 ARG A O 1
ATOM 702 N N . GLN A 1 84 ? -10.892 -0.274 -0.780 1.00 96.69 84 GLN A N 1
ATOM 703 C CA . GLN A 1 84 ? -12.241 -0.827 -0.893 1.00 96.69 84 GLN A CA 1
ATOM 704 C C . GLN A 1 84 ? -12.372 -2.228 -0.285 1.00 96.69 84 GLN A C 1
ATOM 706 O O . GLN A 1 84 ? -13.387 -2.895 -0.478 1.00 96.69 84 GLN A O 1
ATOM 711 N N . GLU A 1 85 ? -11.359 -2.694 0.445 1.00 97.62 85 GLU A N 1
ATOM 712 C CA . GLU A 1 85 ? -11.419 -3.970 1.142 1.00 97.62 85 GLU A CA 1
ATOM 713 C C . GLU A 1 85 ? -12.575 -3.997 2.155 1.00 97.62 85 GLU A C 1
ATOM 715 O O . GLU A 1 85 ? -12.642 -3.105 3.005 1.00 97.62 85 GLU A O 1
ATOM 720 N N . PRO A 1 86 ? -13.464 -5.013 2.131 1.00 96.25 86 PRO A N 1
ATOM 721 C CA . PRO A 1 86 ? -14.602 -5.063 3.045 1.00 96.25 86 PRO A CA 1
ATOM 722 C C . PRO A 1 86 ? -14.211 -5.000 4.523 1.00 96.25 86 PRO A C 1
ATOM 724 O O . PRO A 1 86 ? -14.880 -4.303 5.273 1.00 96.25 86 PRO A O 1
ATOM 727 N N . GLY A 1 87 ? -13.119 -5.663 4.931 1.00 95.31 87 GLY A N 1
ATOM 728 C CA . GLY A 1 87 ? -12.626 -5.609 6.317 1.00 95.31 87 GLY A CA 1
ATOM 729 C C . GLY A 1 87 ? -12.144 -4.213 6.718 1.00 95.31 87 GLY A C 1
ATOM 730 O O . GLY A 1 87 ? -12.434 -3.729 7.806 1.00 95.31 87 GLY A O 1
ATOM 731 N N . ILE A 1 88 ? -11.509 -3.491 5.789 1.00 95.81 88 ILE 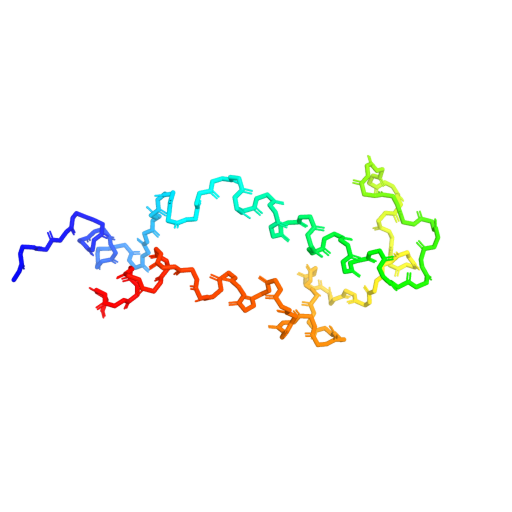A N 1
ATOM 732 C CA . ILE A 1 88 ? -11.115 -2.097 6.021 1.00 95.81 88 ILE A CA 1
ATOM 733 C C . ILE A 1 88 ? -12.361 -1.220 6.184 1.00 95.81 88 ILE A C 1
ATOM 735 O O . ILE A 1 88 ? -12.476 -0.506 7.174 1.00 95.81 88 ILE A O 1
ATOM 739 N N . ILE A 1 89 ? -13.321 -1.298 5.259 1.00 96.81 89 ILE A N 1
ATOM 740 C CA . ILE A 1 89 ? -14.562 -0.513 5.339 1.00 96.81 89 ILE A CA 1
ATOM 741 C C . ILE A 1 89 ? -15.337 -0.830 6.628 1.00 96.81 89 ILE A C 1
ATOM 743 O O . ILE A 1 89 ? -15.803 0.089 7.298 1.00 96.81 89 ILE A O 1
ATOM 747 N N . ASP A 1 90 ? -15.459 -2.108 6.989 1.00 94.62 90 ASP A N 1
ATOM 748 C CA . ASP A 1 90 ? -16.177 -2.562 8.182 1.00 94.62 90 ASP A CA 1
ATOM 749 C C . ASP A 1 90 ? -15.554 -2.005 9.470 1.00 94.62 90 ASP A C 1
ATOM 751 O O . ASP A 1 90 ? -16.277 -1.459 10.304 1.00 94.62 90 ASP A O 1
ATOM 755 N N . VAL A 1 91 ? -14.224 -2.046 9.605 1.00 93.69 91 VAL A N 1
ATOM 756 C CA . VAL A 1 91 ? -13.515 -1.423 10.734 1.00 93.69 91 VAL A CA 1
ATOM 757 C C . VAL A 1 91 ? -13.773 0.081 10.789 1.00 93.69 91 VAL A C 1
ATOM 759 O O . VAL A 1 91 ? -14.179 0.591 11.831 1.00 93.69 91 VAL A O 1
ATOM 762 N N . PHE A 1 92 ? -13.584 0.794 9.675 1.00 93.25 92 PHE A N 1
ATOM 763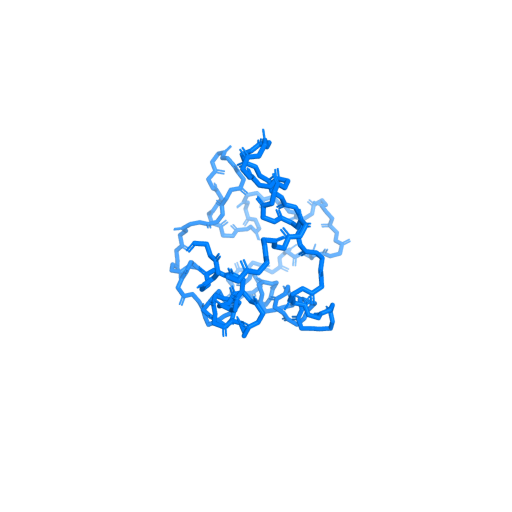 C CA . PHE A 1 92 ? -13.771 2.248 9.637 1.00 93.25 92 PHE A CA 1
ATOM 764 C C . PHE A 1 92 ? -15.227 2.675 9.870 1.00 93.25 92 PHE A C 1
ATOM 766 O O . PHE A 1 92 ? -15.457 3.786 10.329 1.00 93.25 92 PHE A O 1
ATOM 773 N N . SER A 1 93 ? -16.209 1.812 9.595 1.00 94.31 93 SER A N 1
ATOM 774 C CA . SER A 1 93 ? -17.628 2.094 9.863 1.00 94.31 93 SER A CA 1
ATOM 775 C C . SER A 1 93 ? -18.012 2.059 11.348 1.00 94.31 93 SER A C 1
ATOM 777 O O . SER A 1 93 ? -19.114 2.474 11.705 1.00 94.31 93 SER A O 1
ATOM 779 N N . LYS A 1 94 ? -17.126 1.529 12.201 1.00 90.44 94 LYS A N 1
ATOM 780 C CA . LYS A 1 94 ? -17.339 1.327 13.643 1.00 90.44 94 LYS A CA 1
ATOM 781 C C . LYS A 1 94 ? -16.599 2.349 14.509 1.00 90.44 94 LYS A C 1
ATOM 783 O O . LYS A 1 94 ? -16.693 2.254 15.731 1.00 90.44 94 LYS A O 1
ATOM 788 N N . VAL A 1 95 ? -15.852 3.258 13.878 1.00 84.88 95 VAL A N 1
ATOM 789 C CA . VAL A 1 95 ? -15.166 4.390 14.518 1.00 84.88 95 VAL A CA 1
ATOM 790 C C . VAL A 1 95 ? -16.063 5.619 14.488 1.00 84.88 95 VAL A C 1
ATOM 792 O O . VAL A 1 95 ? -16.736 5.830 13.454 1.00 84.88 95 VAL A O 1
#